Protein AF-A0A9D2G7S1-F1 (afdb_monomer)

Secondary structure (DSSP, 8-state):
--TTS---EEEE-S-HHHHHHHHHH-SS--EEEEEEEEEETTEEEEEEEEEEE-

Sequence (54 aa):
EDAGGRQMEAVYFGDVGDCLRKMEEKKVMSFTYYPSINEYMGRRTLQLTIVNYQ

Organism: NCBI:txid2838685

pLDDT: mean 91.56, std 3.02, range [79.88, 95.5]

Structure (mmCIF, N/CA/C/O backbone):
data_AF-A0A9D2G7S1-F1
#
_entry.id   AF-A0A9D2G7S1-F1
#
loop_
_atom_site.group_PDB
_atom_site.id
_atom_site.type_symbol
_atom_site.label_atom_id
_atom_site.label_alt_id
_atom_site.label_comp_id
_atom_site.label_asym_id
_atom_site.label_entity_id
_atom_site.label_seq_id
_atom_site.pdbx_PDB_ins_code
_atom_site.Cartn_x
_atom_site.Cartn_y
_atom_site.Cartn_z
_atom_site.occupancy
_atom_site.B_iso_or_equiv
_atom_site.auth_seq_id
_atom_site.auth_comp_id
_atom_site.auth_asym_id
_atom_site.auth_atom_id
_atom_site.pdbx_PDB_model_num
ATOM 1 N N . GLU A 1 1 ? -13.673 -8.124 -0.907 1.00 79.88 1 GLU A N 1
ATOM 2 C CA . GLU A 1 1 ? -14.743 -8.051 -1.919 1.00 79.88 1 GLU A CA 1
ATOM 3 C C . GLU A 1 1 ? -15.264 -6.626 -1.943 1.00 79.88 1 GLU A C 1
ATOM 5 O O . GLU A 1 1 ? -15.411 -6.045 -0.872 1.00 79.88 1 GLU A O 1
ATOM 10 N N . ASP A 1 2 ? -15.427 -6.030 -3.121 1.00 85.12 2 ASP A N 1
ATOM 11 C CA . ASP A 1 2 ? -16.036 -4.703 -3.222 1.00 85.12 2 ASP A CA 1
ATOM 12 C C . ASP A 1 2 ? -17.569 -4.774 -3.109 1.00 85.12 2 ASP A C 1
ATOM 14 O O . ASP A 1 2 ? -18.157 -5.853 -3.065 1.00 85.12 2 ASP A O 1
ATOM 18 N N . ALA A 1 3 ? -18.241 -3.621 -3.078 1.00 85.94 3 ALA A N 1
ATOM 19 C CA . ALA A 1 3 ? -19.702 -3.567 -2.972 1.00 85.94 3 ALA A CA 1
ATOM 20 C C . ALA A 1 3 ? -20.446 -4.261 -4.137 1.00 85.94 3 ALA A C 1
ATOM 22 O O . ALA A 1 3 ? -21.638 -4.533 -4.019 1.00 85.94 3 ALA A O 1
ATOM 23 N N . GLY A 1 4 ? -19.765 -4.531 -5.256 1.00 88.50 4 GLY A N 1
ATOM 24 C CA . GLY A 1 4 ? -20.304 -5.234 -6.419 1.00 88.50 4 GLY A CA 1
ATOM 25 C C . GLY A 1 4 ? -19.991 -6.731 -6.441 1.00 88.50 4 GLY A C 1
ATOM 26 O O . GLY A 1 4 ? -20.227 -7.368 -7.465 1.00 88.50 4 GLY A O 1
ATOM 27 N N . GLY A 1 5 ? -19.434 -7.294 -5.365 1.00 90.12 5 GLY A N 1
ATOM 28 C CA . GLY A 1 5 ? -19.088 -8.714 -5.292 1.00 90.12 5 GLY A CA 1
ATOM 29 C C . GLY A 1 5 ? -17.766 -9.075 -5.979 1.00 90.12 5 GLY A C 1
ATOM 30 O O . GLY A 1 5 ? -17.448 -10.252 -6.139 1.00 90.12 5 GLY A O 1
ATOM 31 N N . ARG A 1 6 ? -16.978 -8.089 -6.426 1.00 88.69 6 ARG A N 1
ATOM 32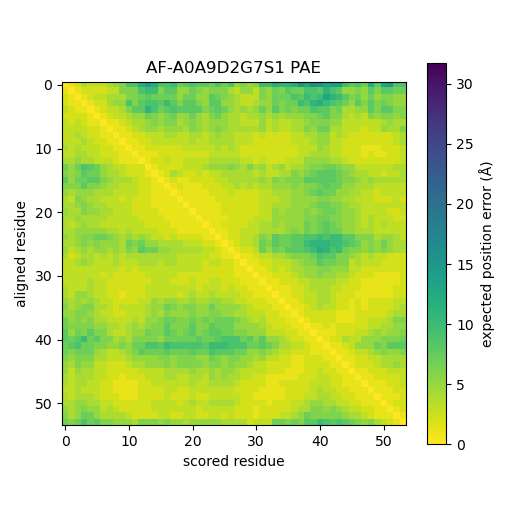 C CA . ARG A 1 6 ? -15.730 -8.342 -7.159 1.00 88.69 6 ARG A CA 1
ATOM 33 C C . ARG A 1 6 ? -14.576 -8.5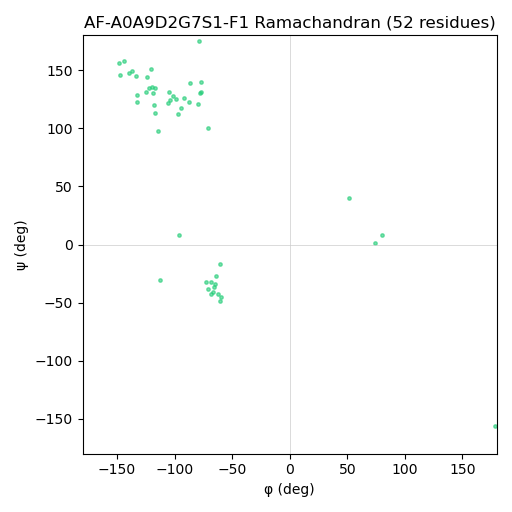36 -6.185 1.00 88.69 6 ARG A C 1
ATOM 35 O O . ARG A 1 6 ? -14.420 -7.800 -5.206 1.00 88.69 6 ARG A O 1
ATOM 42 N N . GLN A 1 7 ? -13.727 -9.509 -6.489 1.00 89.12 7 GLN A N 1
ATOM 43 C CA . GLN A 1 7 ? -12.485 -9.768 -5.769 1.00 89.12 7 GLN A CA 1
ATOM 44 C C . GLN A 1 7 ? -11.311 -9.555 -6.723 1.00 89.12 7 GLN A C 1
ATOM 46 O O . GLN A 1 7 ? -11.362 -9.968 -7.880 1.00 89.12 7 GLN A O 1
ATOM 51 N N . MET A 1 8 ? -10.282 -8.854 -6.253 1.00 88.38 8 MET A N 1
ATOM 52 C CA . MET A 1 8 ? -9.089 -8.521 -7.029 1.00 88.38 8 MET A CA 1
ATOM 53 C C . MET A 1 8 ? -7.861 -8.678 -6.142 1.00 88.38 8 MET A C 1
ATOM 55 O O . MET A 1 8 ? -7.932 -8.429 -4.937 1.00 88.38 8 MET A O 1
ATOM 59 N N . GLU A 1 9 ? -6.742 -9.066 -6.744 1.00 91.06 9 GLU A N 1
ATOM 60 C CA . GLU A 1 9 ? -5.465 -9.144 -6.044 1.00 91.06 9 GLU A CA 1
ATOM 61 C C . GLU A 1 9 ? -4.879 -7.741 -5.893 1.00 91.06 9 GLU A C 1
ATOM 63 O O . GLU A 1 9 ? -4.804 -6.973 -6.857 1.00 91.06 9 GLU A O 1
ATOM 68 N N . ALA A 1 10 ? -4.463 -7.401 -4.676 1.00 91.81 10 ALA A N 1
ATOM 69 C CA . ALA A 1 10 ? -3.876 -6.110 -4.374 1.00 91.81 10 ALA A CA 1
ATOM 70 C C . ALA A 1 10 ? -2.604 -6.265 -3.542 1.00 91.81 10 ALA A C 1
ATOM 72 O O . ALA A 1 10 ? -2.508 -7.145 -2.688 1.00 91.81 10 ALA A O 1
ATOM 73 N N . VAL A 1 11 ? -1.640 -5.381 -3.784 1.00 93.19 11 VAL A N 1
ATOM 74 C CA . VAL A 1 11 ? -0.365 -5.330 -3.072 1.00 93.19 11 VAL A CA 1
ATOM 75 C C . VAL A 1 11 ? -0.181 -3.933 -2.496 1.00 93.19 11 VAL A C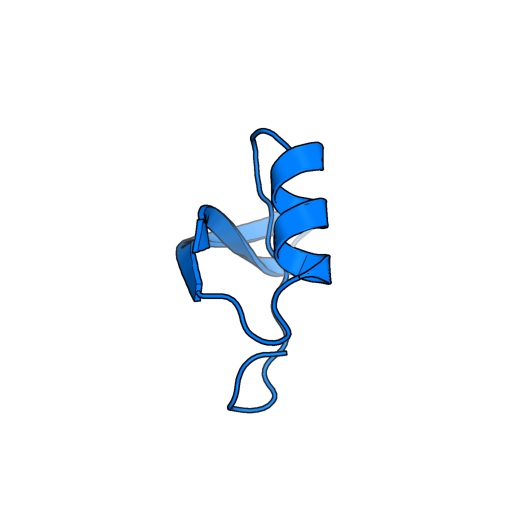 1
ATOM 77 O O . VAL A 1 11 ? -0.356 -2.933 -3.193 1.00 93.19 11 VAL A O 1
ATOM 80 N N . TYR A 1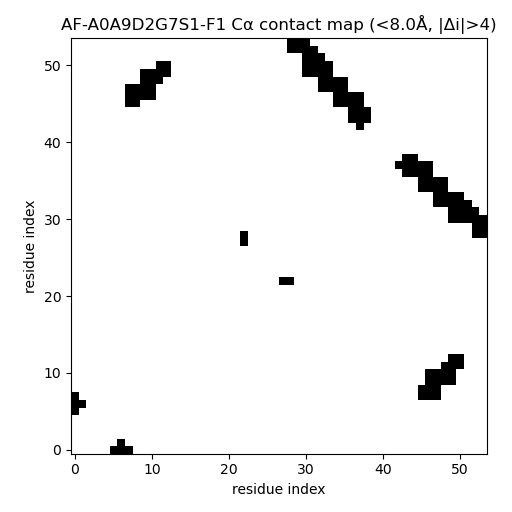 12 ? 0.177 -3.868 -1.218 1.00 94.12 12 TYR A N 1
ATOM 81 C CA . TYR A 1 12 ? 0.494 -2.631 -0.516 1.00 94.12 12 TYR A CA 1
ATOM 82 C C . TYR A 1 12 ? 1.938 -2.684 -0.017 1.00 94.12 12 TYR A C 1
ATOM 84 O O . TYR A 1 12 ? 2.344 -3.656 0.618 1.00 94.12 12 TYR A O 1
ATOM 92 N N . PHE A 1 13 ? 2.700 -1.629 -0.300 1.00 90.38 13 PHE A N 1
ATOM 93 C CA . PHE A 1 13 ? 4.079 -1.473 0.151 1.00 90.38 13 PHE A CA 1
ATOM 94 C C . PHE A 1 13 ? 4.145 -0.289 1.119 1.00 90.38 13 PHE A C 1
ATOM 96 O O . PHE A 1 13 ? 4.194 0.864 0.700 1.00 90.38 13 PHE A O 1
ATOM 103 N N . GLY A 1 14 ? 4.112 -0.574 2.419 1.00 91.31 14 GLY A N 1
ATOM 104 C CA . GLY A 1 14 ? 4.170 0.435 3.475 1.00 91.31 14 GLY A CA 1
ATOM 105 C C . GLY A 1 14 ? 4.071 -0.196 4.862 1.00 91.31 14 GLY A C 1
ATOM 106 O O . GLY A 1 14 ? 4.396 -1.371 5.028 1.00 91.31 14 GLY A O 1
ATOM 107 N N . ASP A 1 15 ? 3.622 0.568 5.860 1.00 93.50 15 ASP A N 1
ATOM 108 C CA . ASP A 1 15 ? 3.425 0.044 7.217 1.00 93.50 15 ASP A CA 1
ATOM 109 C C . ASP A 1 15 ? 2.225 -0.915 7.261 1.00 93.50 15 ASP A C 1
ATOM 111 O O . ASP A 1 15 ? 1.059 -0.510 7.296 1.00 93.50 15 ASP A O 1
ATOM 115 N N . VAL A 1 16 ? 2.528 -2.212 7.238 1.00 89.38 16 VAL A N 1
ATOM 116 C CA . VAL A 1 16 ? 1.526 -3.280 7.283 1.00 89.38 16 VAL A CA 1
ATOM 117 C C . VAL A 1 16 ? 0.829 -3.329 8.645 1.00 89.38 16 VAL A C 1
ATOM 119 O O . VAL A 1 16 ? -0.355 -3.646 8.703 1.00 89.38 16 VAL A O 1
ATOM 122 N N . GLY A 1 17 ? 1.517 -2.978 9.736 1.00 92.88 17 GLY A N 1
ATOM 123 C CA . GLY A 1 17 ? 0.955 -3.027 11.085 1.00 92.88 17 GLY A CA 1
ATOM 124 C C . GLY A 1 17 ? -0.140 -1.984 11.298 1.00 92.88 17 GLY A C 1
ATOM 125 O O . GLY A 1 17 ? -1.189 -2.290 11.861 1.00 92.88 17 GLY A O 1
ATOM 126 N N . ASP A 1 18 ? 0.064 -0.754 10.822 1.00 91.62 18 ASP A N 1
ATOM 127 C CA . ASP A 1 18 ? -0.993 0.267 10.824 1.00 91.62 18 ASP A CA 1
ATOM 128 C C . ASP A 1 18 ? -2.152 -0.093 9.888 1.00 91.62 18 ASP A C 1
ATOM 130 O O . ASP A 1 18 ? -3.317 0.068 10.252 1.00 91.62 18 ASP A O 1
ATOM 134 N N . CYS A 1 19 ? -1.841 -0.633 8.707 1.00 89.38 19 CYS A N 1
ATOM 135 C CA . CYS A 1 19 ? -2.848 -1.059 7.740 1.00 89.38 19 CYS A CA 1
ATOM 136 C C . CYS A 1 19 ? -3.772 -2.148 8.311 1.00 89.38 19 CYS A C 1
ATOM 138 O O . CYS A 1 19 ? -4.992 -1.995 8.269 1.00 89.38 19 CYS A O 1
ATOM 140 N N . LEU A 1 20 ? -3.204 -3.196 8.920 1.00 91.25 20 LEU A N 1
ATOM 141 C CA . LEU A 1 20 ? -3.974 -4.281 9.534 1.00 91.25 20 LEU A CA 1
ATOM 142 C C . LEU A 1 20 ? -4.855 -3.785 10.684 1.00 91.25 20 LEU A C 1
ATOM 144 O O . LEU A 1 20 ? -6.028 -4.142 10.739 1.00 91.25 20 LEU A O 1
ATOM 148 N N . ARG A 1 21 ? -4.342 -2.899 11.548 1.00 92.88 21 ARG A N 1
ATOM 149 C CA . ARG A 1 21 ? -5.150 -2.299 12.623 1.00 92.88 21 ARG A CA 1
ATOM 150 C C . ARG A 1 21 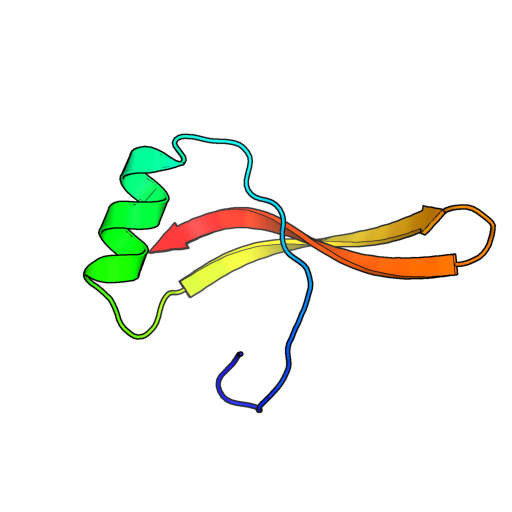? -6.351 -1.527 12.070 1.00 92.88 21 ARG A C 1
ATOM 152 O O . ARG A 1 21 ? -7.468 -1.724 12.534 1.00 92.88 21 ARG A O 1
ATOM 159 N N . LYS A 1 22 ? -6.159 -0.706 11.029 1.00 90.19 22 LYS A N 1
ATOM 160 C CA . LYS A 1 22 ? -7.276 0.018 10.393 1.00 90.19 22 LYS A CA 1
ATOM 161 C C . LYS A 1 22 ? -8.280 -0.915 9.712 1.00 90.19 22 LYS A C 1
ATOM 163 O O . LYS A 1 22 ? -9.473 -0.615 9.719 1.00 90.19 22 LYS A O 1
ATOM 168 N N . MET A 1 23 ? -7.816 -2.030 9.144 1.00 90.38 23 MET A N 1
ATOM 169 C CA . MET A 1 23 ? -8.683 -3.071 8.580 1.00 90.38 23 MET A CA 1
ATOM 170 C C . MET A 1 23 ? -9.530 -3.768 9.651 1.00 90.38 23 MET A C 1
ATOM 172 O O . MET A 1 23 ? -10.683 -4.095 9.388 1.00 90.38 23 MET A O 1
ATOM 176 N N . GLU A 1 24 ? -8.994 -3.977 10.855 1.00 91.81 24 GLU A N 1
ATOM 177 C CA . GLU A 1 24 ? -9.753 -4.541 11.979 1.00 91.81 24 GLU A CA 1
ATOM 178 C C . GLU A 1 24 ? -10.795 -3.555 12.529 1.00 91.81 24 GLU A C 1
ATOM 180 O O . GLU A 1 24 ? -11.911 -3.950 12.865 1.00 91.81 24 GLU A O 1
ATOM 185 N N . GLU A 1 25 ? -10.461 -2.264 12.581 1.00 92.38 25 GLU A N 1
ATOM 186 C CA . GLU A 1 25 ? -11.359 -1.213 13.074 1.00 92.38 25 GLU A CA 1
ATOM 187 C C . GLU A 1 25 ? -12.510 -0.894 12.104 1.00 92.38 25 GLU A C 1
ATOM 189 O O . GLU A 1 25 ? -13.608 -0.526 12.536 1.00 92.38 25 GLU A O 1
ATOM 194 N N . LYS A 1 26 ? -12.284 -1.014 10.787 1.00 89.81 26 LYS A N 1
ATOM 195 C CA . LYS A 1 26 ? -13.252 -0.626 9.751 1.00 89.81 26 LYS A CA 1
ATOM 196 C C . LYS A 1 26 ? -13.697 -1.804 8.897 1.00 89.81 26 LYS A C 1
ATOM 198 O O . LYS A 1 26 ? -12.941 -2.360 8.113 1.00 89.81 26 LYS A O 1
ATOM 203 N N . LYS A 1 27 ? -15.007 -2.072 8.915 1.00 85.19 27 LYS A N 1
ATOM 204 C CA . LYS A 1 27 ? -15.639 -3.090 8.057 1.00 85.19 27 LYS A CA 1
ATOM 205 C C . LYS A 1 27 ? -15.546 -2.777 6.554 1.00 85.19 27 LYS A C 1
ATOM 207 O O . LYS A 1 27 ? -15.600 -3.688 5.735 1.00 85.19 27 LYS A O 1
ATOM 212 N N . VAL A 1 28 ? -15.458 -1.496 6.192 1.00 89.88 28 VAL A N 1
ATOM 213 C CA . VAL A 1 28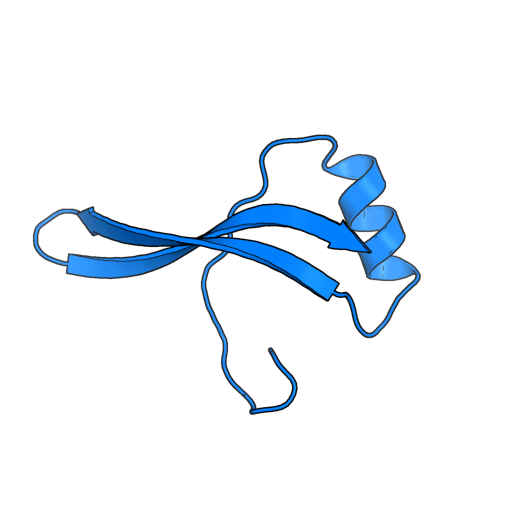 ? -15.341 -1.028 4.804 1.00 89.88 28 VAL A CA 1
ATOM 214 C C . VAL A 1 28 ? -14.218 -0.002 4.739 1.00 89.88 28 VAL A C 1
ATOM 216 O O . VAL A 1 28 ? -14.219 0.957 5.509 1.00 89.88 28 VAL A O 1
ATOM 219 N N . MET A 1 29 ? -13.288 -0.201 3.808 1.00 90.75 29 MET A N 1
ATOM 220 C CA . MET A 1 29 ? -12.143 0.681 3.586 1.00 90.75 29 MET A CA 1
ATOM 221 C C . MET A 1 29 ? -12.150 1.248 2.173 1.00 90.75 29 MET A C 1
ATOM 223 O O . MET A 1 29 ? -12.632 0.607 1.236 1.00 90.75 29 MET A O 1
ATOM 227 N N . SER A 1 30 ? -11.584 2.444 2.025 1.00 92.06 30 SER A N 1
ATOM 228 C CA . SER A 1 30 ? -11.366 3.069 0.719 1.00 92.06 30 SER A CA 1
ATOM 229 C C . SER A 1 30 ? -9.891 2.987 0.349 1.00 92.06 30 SER A C 1
ATOM 231 O O . SER A 1 30 ? -9.044 3.357 1.155 1.00 92.06 30 SER A O 1
ATOM 233 N N . PHE A 1 31 ? -9.582 2.536 -0.869 1.00 92.62 31 PHE A N 1
ATOM 234 C CA . PHE A 1 31 ? -8.210 2.396 -1.365 1.00 92.62 31 PHE A CA 1
ATOM 235 C C . PHE A 1 31 ? -8.000 3.213 -2.637 1.00 92.62 31 PHE A C 1
ATOM 237 O O . PHE A 1 31 ? -8.793 3.122 -3.575 1.00 92.62 31 PHE A O 1
ATOM 244 N N . THR A 1 32 ? -6.888 3.940 -2.699 1.00 95.06 32 THR A N 1
ATOM 245 C CA . THR A 1 32 ? -6.383 4.558 -3.931 1.00 95.06 32 THR A CA 1
ATOM 246 C C . THR A 1 32 ? -5.291 3.665 -4.497 1.00 95.06 32 THR A C 1
ATOM 248 O O . THR A 1 32 ? -4.333 3.347 -3.788 1.00 95.06 32 THR A O 1
ATOM 251 N N . TYR A 1 33 ? -5.418 3.255 -5.759 1.00 94.75 33 TYR A N 1
ATOM 252 C CA . TYR A 1 33 ? -4.532 2.262 -6.363 1.00 94.75 33 TYR A CA 1
ATOM 253 C C . TYR A 1 33 ? -4.230 2.538 -7.838 1.00 94.75 33 TYR A C 1
ATOM 255 O O . TYR A 1 33 ? -5.011 3.180 -8.539 1.00 94.75 33 TYR A O 1
ATOM 263 N N . TYR A 1 34 ? -3.115 1.980 -8.315 1.00 95.50 34 TYR A N 1
ATOM 264 C CA . TYR A 1 34 ? -2.797 1.877 -9.738 1.00 95.50 34 TYR A CA 1
ATOM 265 C C . TYR A 1 34 ? -3.020 0.4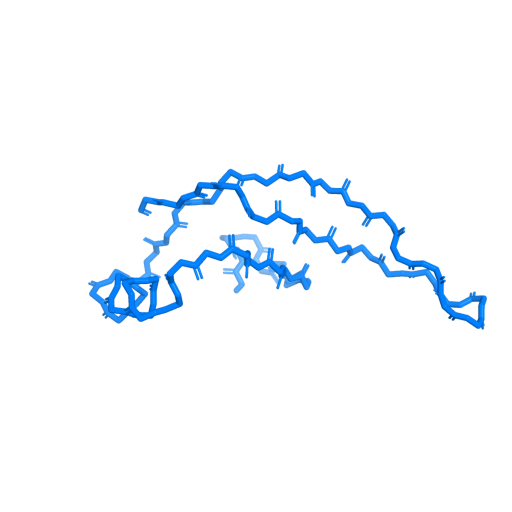39 -10.225 1.00 95.50 34 TYR A C 1
ATOM 267 O O . TYR A 1 34 ? -2.436 -0.487 -9.654 1.00 95.50 34 TYR A O 1
ATOM 275 N N . PRO A 1 35 ? -3.843 0.218 -11.263 1.00 94.50 35 PRO A N 1
ATOM 276 C CA . PRO A 1 35 ? -4.020 -1.106 -11.840 1.00 94.50 35 PRO A CA 1
ATOM 277 C C . PRO A 1 35 ? -2.823 -1.478 -12.720 1.00 94.50 35 PRO A C 1
ATOM 279 O O . PRO A 1 35 ? -2.314 -0.655 -13.478 1.00 94.50 35 PRO A O 1
ATOM 282 N N . SER A 1 36 ? -2.391 -2.733 -12.641 1.00 94.06 36 SER A N 1
ATOM 283 C CA . SER A 1 36 ? -1.318 -3.307 -13.456 1.00 94.06 36 SER A CA 1
ATOM 284 C C . SER A 1 36 ? -1.713 -4.698 -13.945 1.00 94.06 36 SER A C 1
ATOM 286 O O . SER A 1 36 ? -2.437 -5.424 -13.265 1.00 94.06 36 SER A O 1
ATOM 288 N N . ILE A 1 37 ? -1.227 -5.091 -15.122 1.00 94.50 37 ILE A N 1
ATOM 289 C CA . ILE A 1 37 ? -1.311 -6.484 -15.570 1.00 94.50 37 ILE A CA 1
ATOM 290 C C . ILE A 1 37 ? -0.005 -7.169 -15.194 1.00 94.50 37 ILE A C 1
ATOM 292 O O . ILE A 1 37 ? 1.052 -6.787 -15.692 1.00 94.50 37 ILE A O 1
ATOM 296 N N . ASN A 1 38 ? -0.086 -8.176 -14.332 1.00 90.88 38 ASN A N 1
ATOM 297 C CA . ASN A 1 38 ? 1.026 -9.070 -14.064 1.00 90.88 38 ASN A CA 1
ATOM 298 C C . ASN A 1 38 ? 0.991 -10.208 -15.089 1.00 90.88 38 ASN A C 1
ATOM 300 O O . ASN A 1 38 ? -0.024 -10.895 -15.210 1.00 90.88 38 ASN A O 1
ATOM 304 N N . GLU A 1 39 ? 2.073 -10.395 -15.842 1.00 94.44 39 GLU A N 1
ATOM 305 C CA . GLU A 1 39 ? 2.204 -11.499 -16.789 1.00 94.44 39 GLU A CA 1
ATOM 306 C C . GLU A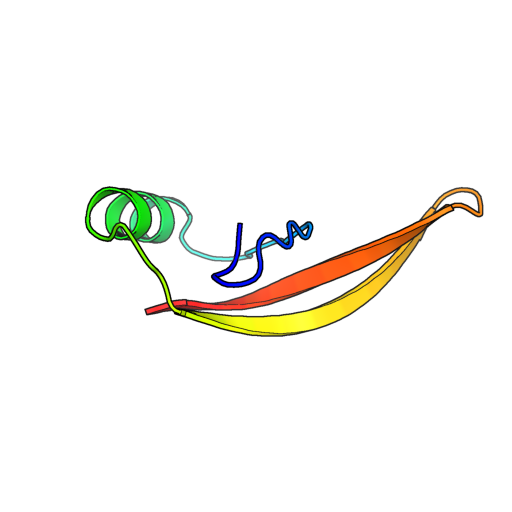 1 39 ? 3.351 -12.412 -16.370 1.00 94.44 39 GLU A C 1
ATOM 308 O O . GLU A 1 39 ? 4.519 -12.029 -16.400 1.00 94.44 39 GLU A O 1
ATOM 313 N N . TYR A 1 40 ? 3.009 -13.637 -15.981 1.00 91.88 40 TYR A N 1
ATOM 314 C CA . TYR A 1 40 ? 3.974 -14.639 -15.552 1.00 91.88 40 TYR A CA 1
ATOM 315 C C . TYR A 1 40 ? 3.683 -15.970 -16.242 1.00 91.88 40 TYR A C 1
ATOM 317 O O . TYR A 1 40 ? 2.577 -16.502 -16.153 1.00 91.88 40 TYR A O 1
ATOM 325 N N . MET A 1 41 ? 4.672 -16.506 -16.968 1.00 93.81 41 MET A N 1
ATOM 326 C CA . MET A 1 41 ? 4.545 -17.746 -17.755 1.00 93.81 41 MET A CA 1
ATOM 327 C C . MET A 1 41 ? 3.327 -17.750 -18.704 1.00 93.81 41 MET A C 1
ATOM 329 O O . MET A 1 41 ? 2.616 -18.748 -18.822 1.00 93.81 41 MET A O 1
ATOM 333 N N . GLY A 1 42 ? 3.050 -16.611 -19.348 1.00 94.31 42 GLY A N 1
ATOM 334 C CA . GLY A 1 42 ? 1.909 -16.440 -20.256 1.00 94.31 42 GLY A CA 1
ATOM 335 C C . GLY A 1 42 ? 0.543 -16.324 -19.566 1.00 94.31 42 GLY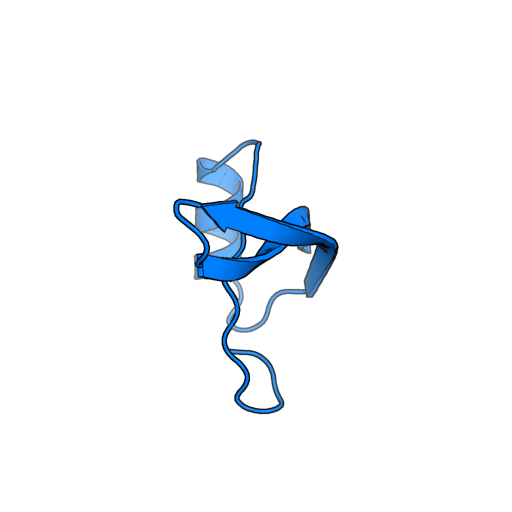 A C 1
ATOM 336 O O . GLY A 1 42 ? -0.474 -16.192 -20.245 1.00 94.31 42 GLY A O 1
ATOM 337 N N . ARG A 1 43 ? 0.485 -16.351 -18.227 1.00 94.06 43 ARG A N 1
ATOM 338 C CA . ARG A 1 43 ? -0.734 -16.065 -17.460 1.00 94.06 43 ARG A CA 1
ATOM 339 C C . ARG A 1 43 ? -0.782 -14.588 -17.109 1.00 94.06 43 ARG A C 1
ATOM 341 O O . ARG A 1 43 ? 0.154 -14.078 -16.503 1.00 94.06 43 ARG A O 1
ATOM 348 N N . ARG A 1 44 ? -1.887 -13.933 -17.464 1.00 94.38 44 ARG A N 1
ATOM 349 C CA . ARG A 1 44 ? -2.137 -12.512 -17.203 1.00 94.38 44 ARG A CA 1
ATOM 350 C C . ARG A 1 44 ? -3.150 -12.367 -16.076 1.00 94.38 44 ARG A C 1
ATOM 352 O O . ARG A 1 44 ? -4.268 -12.864 -16.207 1.00 94.38 44 ARG A O 1
ATOM 359 N N . THR A 1 45 ? -2.780 -11.678 -15.004 1.00 92.88 45 THR A N 1
ATOM 360 C CA . THR A 1 45 ? -3.675 -11.358 -13.885 1.00 92.88 45 THR A CA 1
ATOM 361 C C . THR A 1 45 ? -3.719 -9.853 -13.648 1.00 92.88 45 THR A C 1
ATOM 363 O O . THR A 1 45 ? -2.735 -9.141 -13.852 1.00 92.88 45 THR A O 1
ATOM 366 N N . LEU A 1 46 ? -4.892 -9.345 -13.266 1.00 92.56 46 LEU A N 1
ATOM 367 C CA . LEU A 1 46 ? -5.040 -7.955 -12.846 1.00 92.56 46 LEU A CA 1
ATOM 368 C C . LEU A 1 46 ? -4.565 -7.839 -11.396 1.00 92.56 46 LEU A C 1
ATOM 370 O O . LEU A 1 46 ? -5.136 -8.477 -10.516 1.00 92.56 46 LEU A O 1
ATOM 374 N N . GLN A 1 47 ? -3.562 -6.999 -11.160 1.00 94.00 47 GLN A N 1
ATOM 375 C CA . GLN A 1 47 ? -3.037 -6.694 -9.835 1.00 94.00 47 GLN A CA 1
ATOM 376 C C . GLN A 1 47 ? -3.181 -5.198 -9.556 1.00 94.00 47 GLN A C 1
ATOM 378 O O . GLN A 1 47 ? -2.861 -4.361 -10.402 1.00 94.00 47 GLN A O 1
ATOM 383 N N . LEU A 1 48 ? -3.639 -4.846 -8.359 1.00 94.69 48 LEU A N 1
ATOM 384 C CA . LEU A 1 48 ? -3.748 -3.461 -7.909 1.00 94.69 48 LEU A CA 1
ATOM 385 C C . LEU A 1 48 ? -2.586 -3.118 -6.977 1.00 94.69 48 LEU A C 1
ATOM 387 O O . LEU A 1 48 ? -2.368 -3.802 -5.983 1.00 94.69 48 LEU A O 1
ATOM 391 N N . THR A 1 49 ? -1.867 -2.034 -7.244 1.00 95.12 49 THR A N 1
ATOM 392 C CA . THR A 1 49 ? -0.875 -1.510 -6.296 1.00 95.12 49 THR A CA 1
ATOM 393 C C . THR A 1 49 ? -1.510 -0.391 -5.488 1.00 95.12 49 THR A C 1
ATOM 395 O O . THR A 1 49 ? -1.829 0.664 -6.038 1.00 95.12 49 THR A O 1
ATOM 398 N N . ILE A 1 50 ? -1.711 -0.621 -4.192 1.00 94.50 50 ILE A N 1
ATOM 399 C CA . ILE A 1 50 ? -2.325 0.338 -3.270 1.00 94.50 50 ILE A CA 1
ATOM 400 C C . ILE A 1 50 ? -1.295 1.405 -2.896 1.00 94.50 50 ILE A C 1
ATOM 402 O O . ILE A 1 50 ? -0.172 1.091 -2.505 1.00 94.50 50 ILE A O 1
ATOM 406 N N . VAL A 1 51 ? -1.705 2.668 -2.986 1.00 94.31 51 VAL A N 1
ATOM 407 C CA . VAL A 1 51 ? -0.878 3.847 -2.682 1.00 94.31 51 VAL A CA 1
ATOM 408 C C . VAL A 1 51 ? -1.390 4.582 -1.445 1.00 94.31 51 VAL A C 1
ATOM 410 O O . VAL A 1 51 ? -0.616 5.194 -0.716 1.00 94.31 51 VAL A O 1
ATOM 413 N N . ASN A 1 52 ? -2.699 4.539 -1.196 1.00 92.06 52 ASN A N 1
ATOM 414 C CA . ASN A 1 52 ? -3.310 5.160 -0.026 1.00 92.06 52 ASN A CA 1
ATOM 415 C C . ASN A 1 52 ? -4.544 4.369 0.427 1.00 92.06 52 ASN A C 1
ATOM 417 O O . ASN A 1 52 ? -5.158 3.669 -0.382 1.00 92.06 52 ASN A O 1
ATOM 421 N N . TYR A 1 53 ? -4.901 4.498 1.703 1.00 91.75 53 TYR A N 1
ATOM 422 C CA . TYR A 1 53 ? -6.064 3.862 2.308 1.00 91.75 53 TYR A CA 1
ATOM 423 C C . TYR A 1 53 ? -6.658 4.729 3.420 1.00 91.75 53 TYR A C 1
ATOM 425 O O . TYR A 1 53 ? -5.928 5.408 4.149 1.00 91.75 53 TYR A O 1
ATOM 433 N N . GLN A 1 54 ? -7.985 4.684 3.552 1.00 86.81 54 GLN A N 1
ATOM 434 C CA . GLN A 1 54 ? -8.751 5.402 4.574 1.00 86.81 54 GLN A CA 1
ATOM 435 C C . GLN A 1 54 ? -9.772 4.505 5.257 1.00 86.81 54 GLN A C 1
ATOM 437 O O . GLN A 1 54 ? -10.460 3.715 4.569 1.00 86.81 54 GLN A O 1
#

InterPro domains:
  IPR041122 RecJ, OB domain [PF17768] (4-50)

Foldseek 3Di:
DDPVPDDAAEDEDDPVVVVVVVVVVDVDKDFDWDWDWDADPNDTGIYTYTDDMD

Nearest PDB structures (foldseek):
  3gcg-assembly1_A  TM=4.509E-01  e=7.019E-01  Homo sapiens
  8szi-assembly1_C  TM=4.417E-01  e=1.204E+00  Homo sapiens
  8xxv-assembly1_B  TM=4.053E-01  e=1.126E+00  Homo sapiens
  7mbx-assembly1_A  TM=4.473E-01  e=1.931E+00  Homo sapiens
  7vfx-assembly1_A  TM=4.233E-01  e=2.066E+00  Homo sapiens

Radius of gyration: 12.67 Å; Cα contacts (8 Å, |Δi|>4): 66; chains: 1; bounding box: 25×23×33 Å

Solvent-accessible surface area (backbone atoms only — not comparable to full-atom values): 3494 Å² total; per-residue (Å²): 110,50,99,84,73,49,75,78,52,70,48,75,86,71,70,60,70,64,50,52,52,52,52,73,75,34,98,72,73,49,75,45,65,50,82,43,78,48,74,56,97,90,44,77,45,69,35,32,41,44,77,46,76,93

Mean predicted aligned error: 3.82 Å